Protein AF-A0AAN8YWM1-F1 (afdb_monomer)

Foldseek 3Di:
DDDPCCCQPPPGNPDGDDPVPDDDDDDDDDPDDDDDDPPDPDPDPVPPQPPRPCNDPCNPDDDPVVVVVVVCCCVPPDPDDVVVVVVVVVVPD

InterPro domains:
  IPR013320 Concanavalin A-like lectin/glucanase domain superfamily [SSF49899] (5-80)
  IPR044791 Beta-glucanase/XTH [PTHR31062] (4-80)

Solvent-accessible surface area (backbone atoms only — not comparable to full-atom values): 6520 Å² total; per-residue (Å²): 134,90,60,92,53,34,70,46,70,39,82,65,24,75,50,64,83,65,76,88,67,59,83,87,84,84,88,87,76,82,94,76,81,90,79,85,74,88,82,64,84,66,95,47,86,83,74,65,83,79,73,54,81,70,75,36,82,81,54,76,54,80,54,73,72,55,50,54,52,52,50,49,46,54,78,73,70,59,88,77,56,72,72,64,52,49,57,57,59,68,74,73,110

Secondary structure (DSSP, 8-state):
---TTTTTTTGGGTSPP-GGG----------------TTS--S-TTSSSSS-GGGSGGGSS--HHHHHHHHHHHHHT----HHHHHHHHHS--

Mean predicted aligned error: 9.75 Å

Radius of gyration: 21.77 Å; Cα contacts (8 Å, |Δi|>4): 24; chains: 1; bounding box: 48×38×50 Å

Structure (mmCIF, N/CA/C/O backbone):
data_AF-A0AAN8YWM1-F1
#
_entry.id   AF-A0AAN8YWM1-F1
#
loop_
_atom_site.group_PDB
_atom_site.id
_atom_site.type_symbol
_atom_site.label_atom_id
_atom_site.label_alt_id
_atom_site.label_comp_id
_atom_site.label_asym_id
_atom_site.label_entity_id
_atom_site.label_seq_id
_atom_site.pdbx_PDB_ins_code
_atom_site.Cartn_x
_atom_site.Cartn_y
_atom_site.Cartn_z
_atom_site.occupancy
_atom_site.B_iso_or_equiv
_atom_site.auth_seq_id
_atom_site.auth_comp_id
_atom_site.auth_asym_id
_atom_site.auth_atom_id
_atom_site.pdbx_PDB_model_num
ATOM 1 N N . MET A 1 1 ? -14.576 14.583 15.935 1.00 48.91 1 MET A N 1
ATOM 2 C CA . MET A 1 1 ? -13.433 14.599 15.001 1.00 48.91 1 MET A CA 1
ATOM 3 C C . MET A 1 1 ? -13.615 13.413 14.067 1.00 48.91 1 MET A C 1
ATOM 5 O O . MET A 1 1 ? -13.590 12.295 14.554 1.00 48.91 1 MET A O 1
ATOM 9 N N . LYS A 1 2 ? -13.965 13.638 12.794 1.00 51.03 2 LYS A N 1
ATOM 10 C CA . LYS A 1 2 ? -14.051 12.553 11.802 1.00 51.03 2 LYS A CA 1
ATOM 11 C C . LYS A 1 2 ? -12.625 12.242 11.359 1.00 51.03 2 LYS A C 1
ATOM 13 O O . LYS A 1 2 ? -11.927 13.180 10.983 1.00 51.03 2 LYS A O 1
ATOM 18 N N . THR A 1 3 ? -12.185 10.990 11.441 1.00 63.72 3 THR A N 1
ATOM 19 C CA . THR A 1 3 ? -10.899 10.601 10.855 1.00 63.72 3 THR A CA 1
ATOM 20 C C . THR A 1 3 ? -11.148 10.019 9.464 1.00 63.72 3 THR A C 1
ATOM 22 O O . THR A 1 3 ? -12.088 9.254 9.264 1.00 63.72 3 THR A O 1
ATOM 25 N N . GLU A 1 4 ? -10.354 10.4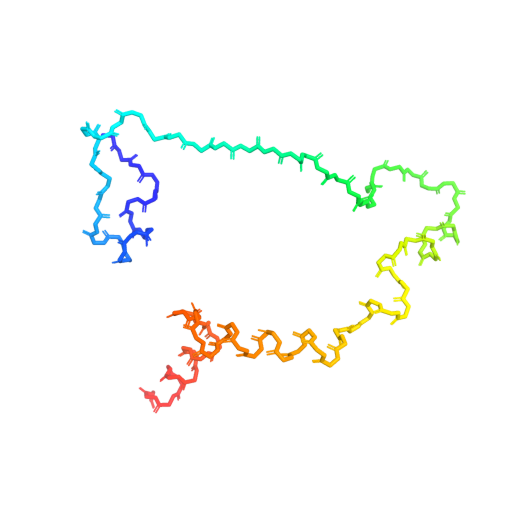32 8.474 1.00 70.38 4 GLU A N 1
ATOM 26 C CA . GLU A 1 4 ? -10.582 10.160 7.040 1.00 70.38 4 GLU A CA 1
ATOM 27 C C . GLU A 1 4 ? -10.693 8.652 6.709 1.00 70.38 4 GLU A C 1
ATOM 29 O O . GLU A 1 4 ? -11.397 8.245 5.786 1.00 70.38 4 GLU A O 1
ATOM 34 N N . GLY A 1 5 ? -10.039 7.795 7.502 1.00 83.00 5 GLY A N 1
ATOM 35 C CA . GLY A 1 5 ? -10.032 6.338 7.326 1.00 83.00 5 G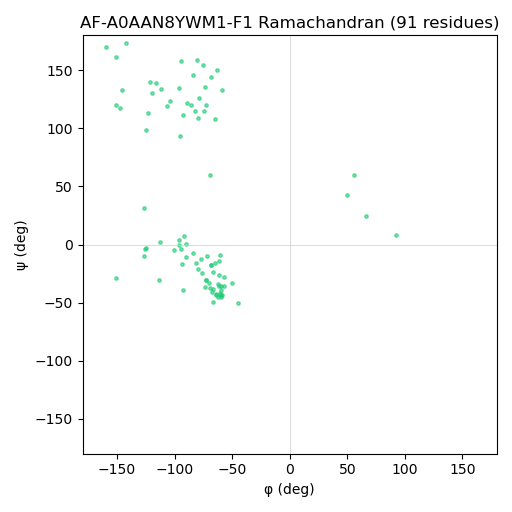LY A CA 1
ATOM 36 C C . GLY A 1 5 ? -11.257 5.601 7.878 1.00 83.00 5 GLY A C 1
ATOM 37 O O . GLY A 1 5 ? -11.502 4.454 7.500 1.00 83.00 5 GLY A O 1
ATOM 38 N N . ASP A 1 6 ? -12.057 6.236 8.738 1.00 88.19 6 ASP A N 1
ATOM 39 C CA . ASP A 1 6 ? -13.132 5.567 9.485 1.00 88.19 6 ASP A CA 1
ATOM 40 C C . ASP A 1 6 ? -14.211 4.953 8.586 1.00 88.19 6 ASP A C 1
ATOM 42 O O . ASP A 1 6 ? -14.923 4.034 8.990 1.00 88.19 6 ASP A O 1
ATOM 46 N N . HIS A 1 7 ? -14.395 5.483 7.378 1.00 90.62 7 HIS A N 1
ATOM 47 C CA . HIS A 1 7 ? -15.454 5.049 6.469 1.00 90.62 7 HIS A CA 1
ATOM 48 C C . HIS A 1 7 ? -15.092 3.822 5.629 1.00 90.62 7 HIS A C 1
ATOM 50 O O . HIS A 1 7 ? -15.975 3.297 4.958 1.00 90.62 7 HIS A O 1
ATOM 56 N N . TRP A 1 8 ? -13.842 3.346 5.666 1.00 92.31 8 TRP A N 1
ATOM 57 C CA . TRP A 1 8 ? -13.414 2.260 4.777 1.00 92.31 8 TRP A CA 1
ATOM 58 C C . TRP A 1 8 ? -12.301 1.355 5.324 1.00 92.31 8 TRP A C 1
ATOM 60 O O . TRP A 1 8 ? -12.262 0.183 4.954 1.00 92.31 8 TRP A O 1
ATOM 70 N N . ALA A 1 9 ? -11.416 1.848 6.196 1.00 93.56 9 ALA A N 1
ATOM 71 C CA . ALA A 1 9 ? -10.148 1.179 6.496 1.00 93.56 9 ALA A CA 1
ATOM 72 C C . ALA A 1 9 ? -10.304 -0.169 7.221 1.00 93.56 9 ALA A C 1
ATOM 74 O O . ALA A 1 9 ? -9.747 -1.176 6.783 1.00 93.56 9 ALA A O 1
ATOM 75 N N . THR A 1 10 ? -11.088 -0.218 8.302 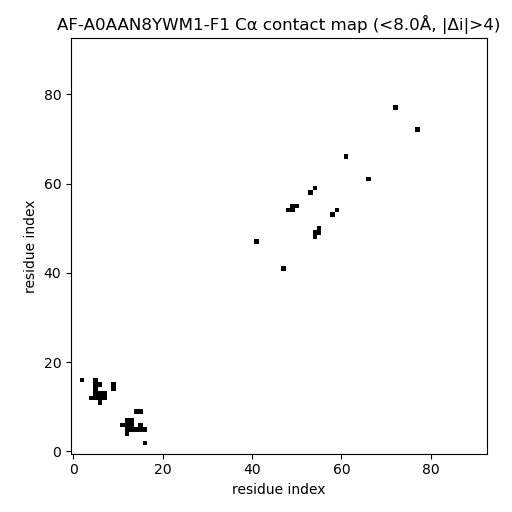1.00 93.44 10 THR A N 1
ATOM 76 C CA . THR A 1 10 ? -11.233 -1.431 9.123 1.00 93.44 10 THR A CA 1
ATOM 77 C C . THR A 1 10 ? -12.596 -2.067 8.895 1.00 93.44 10 THR A C 1
ATOM 79 O O . THR A 1 10 ? -13.635 -1.441 9.116 1.00 93.44 10 THR A O 1
ATOM 82 N N . ARG A 1 11 ? -12.597 -3.317 8.409 1.00 93.31 11 ARG A N 1
ATOM 83 C CA . ARG A 1 11 ? -13.812 -4.069 8.031 1.00 93.31 11 ARG A CA 1
ATOM 84 C C . ARG A 1 11 ? -14.750 -3.266 7.119 1.00 93.31 11 ARG A C 1
ATOM 86 O O . ARG A 1 11 ? -15.958 -3.238 7.336 1.00 93.31 11 ARG A O 1
ATOM 93 N N . GLY A 1 12 ? -14.189 -2.566 6.132 1.00 91.38 12 GLY A N 1
ATOM 94 C CA . GLY A 1 12 ? -14.970 -1.725 5.222 1.00 91.38 12 GLY A CA 1
ATOM 95 C C . GLY A 1 12 ? -15.620 -0.513 5.900 1.00 91.38 12 GLY A C 1
ATOM 96 O O . GLY A 1 12 ? -16.639 -0.031 5.422 1.00 91.38 12 GLY A O 1
ATOM 97 N N . GLY A 1 13 ? -15.072 -0.046 7.027 1.00 92.25 13 GLY A N 1
ATOM 98 C CA . GLY A 1 13 ? -15.567 1.114 7.774 1.00 92.25 13 GLY A CA 1
ATOM 99 C C . GLY A 1 13 ? -16.574 0.798 8.881 1.00 92.25 13 GLY A C 1
ATOM 100 O O . GLY A 1 13 ? -17.156 1.725 9.451 1.00 92.25 13 GLY A O 1
ATOM 101 N N . LEU A 1 14 ? -16.798 -0.483 9.187 1.00 93.88 14 LEU A N 1
ATOM 102 C CA . LEU A 1 14 ? -17.662 -0.909 10.294 1.00 93.88 14 LEU A CA 1
ATOM 103 C C . LEU A 1 14 ? -17.021 -0.662 11.665 1.00 93.88 14 LEU A C 1
ATOM 105 O O . LEU A 1 14 ? -17.729 -0.390 12.630 1.00 93.88 14 LEU A O 1
ATOM 109 N N . GLU A 1 15 ? -15.693 -0.728 11.748 1.00 93.62 15 GLU A N 1
ATOM 110 C CA . GLU A 1 15 ? -14.944 -0.447 12.973 1.00 93.62 15 GLU A CA 1
ATOM 111 C C . GLU A 1 15 ? -14.293 0.934 12.877 1.00 93.62 15 GLU A C 1
ATOM 113 O O . GLU A 1 15 ? -13.561 1.224 11.931 1.00 93.62 15 GLU A O 1
ATOM 118 N N . LYS A 1 16 ? -14.603 1.793 13.852 1.00 92.12 16 LYS A N 1
ATOM 119 C CA . LYS A 1 16 ? -14.109 3.173 13.949 1.00 92.12 16 LYS A CA 1
ATOM 120 C C . LYS A 1 16 ? -12.868 3.239 14.828 1.00 92.12 16 LYS A C 1
ATOM 122 O O . LYS A 1 16 ? -12.667 2.375 15.682 1.00 92.12 16 LYS A O 1
ATOM 127 N N . ILE A 1 17 ? -12.064 4.281 14.646 1.00 91.06 17 ILE A N 1
ATOM 128 C CA . ILE A 1 17 ? -10.917 4.551 15.511 1.00 91.06 17 ILE A CA 1
ATOM 129 C C . ILE A 1 17 ? -11.349 4.729 16.976 1.00 91.06 17 ILE A C 1
ATOM 131 O O . ILE A 1 17 ? -12.285 5.464 17.291 1.00 91.06 17 ILE A O 1
ATOM 135 N N . ASP A 1 18 ? -10.639 4.070 17.888 1.00 92.31 18 ASP A N 1
ATOM 136 C CA . ASP A 1 18 ? -10.799 4.264 19.328 1.00 92.31 18 ASP A CA 1
ATOM 137 C C . ASP A 1 18 ? -9.767 5.280 19.826 1.00 92.31 18 ASP A C 1
ATOM 139 O O . ASP A 1 18 ? -8.632 4.930 20.155 1.00 92.31 18 ASP A O 1
ATOM 143 N N . CYS A 1 19 ? -10.159 6.555 19.877 1.00 91.19 19 CYS A N 1
ATOM 144 C CA . CYS A 1 19 ? -9.272 7.653 20.269 1.00 91.19 19 CYS A CA 1
ATOM 145 C C . CYS A 1 19 ? -8.727 7.544 21.704 1.00 91.19 19 CYS A C 1
ATOM 147 O O . CYS A 1 19 ? -7.767 8.242 22.022 1.00 91.19 19 CYS A O 1
ATOM 149 N N . SER A 1 20 ? -9.285 6.679 22.562 1.00 95.75 20 SER A N 1
ATOM 150 C CA . SER A 1 20 ? -8.728 6.435 23.901 1.00 95.75 20 SER A CA 1
ATOM 151 C C . SER A 1 20 ? -7.374 5.713 23.865 1.00 95.75 20 SER A C 1
ATOM 153 O O . SER A 1 20 ? -6.622 5.772 24.834 1.00 95.75 20 SER A O 1
ATOM 155 N N . LYS A 1 21 ? -7.033 5.072 22.737 1.00 94.44 21 LYS A N 1
ATOM 156 C CA . LYS A 1 21 ? -5.778 4.327 22.530 1.00 94.44 21 LYS A CA 1
ATOM 157 C C . LYS A 1 21 ? -4.651 5.161 21.921 1.00 94.44 21 LYS A C 1
ATOM 159 O O . LYS A 1 21 ? -3.616 4.613 21.549 1.00 94.44 21 LYS A O 1
ATOM 164 N N . ALA A 1 22 ? -4.852 6.467 21.782 1.00 94.44 22 ALA A N 1
ATOM 165 C CA . ALA A 1 22 ? -3.820 7.369 21.296 1.00 94.44 22 ALA A CA 1
ATOM 166 C C . ALA A 1 22 ? -2.610 7.412 22.261 1.00 94.44 22 ALA A C 1
ATOM 168 O O . ALA A 1 22 ? -2.791 7.266 23.472 1.00 94.44 22 ALA A O 1
ATOM 169 N N . PRO A 1 23 ? -1.385 7.663 21.758 1.00 95.56 23 PRO A N 1
ATOM 170 C CA . PRO A 1 23 ? -1.050 8.028 20.378 1.00 95.56 23 PRO A CA 1
ATOM 171 C C . PRO A 1 23 ? -0.897 6.828 19.429 1.00 95.56 23 PRO A C 1
ATOM 173 O O . PRO A 1 23 ? -0.358 5.786 19.790 1.00 95.56 23 PRO A O 1
ATOM 176 N N . PHE A 1 24 ? -1.297 7.020 18.170 1.00 93.25 24 PHE A N 1
ATOM 177 C CA . PHE A 1 24 ? -1.019 6.083 17.078 1.00 93.25 24 PHE A CA 1
ATOM 178 C C . PHE A 1 24 ? 0.280 6.505 16.381 1.00 93.25 24 PHE A C 1
ATOM 180 O O . PHE A 1 24 ? 0.320 7.560 15.750 1.00 93.25 24 PHE A O 1
ATOM 187 N N . VAL A 1 25 ? 1.347 5.712 16.513 1.00 96.44 25 VAL A N 1
ATOM 188 C CA . VAL A 1 25 ? 2.690 6.063 16.018 1.00 96.44 25 VAL A CA 1
ATOM 189 C C . VAL A 1 25 ? 3.161 5.039 14.989 1.00 96.44 25 VAL A C 1
ATOM 191 O O . VAL A 1 25 ? 3.121 3.838 15.243 1.00 96.44 25 VAL A O 1
ATOM 194 N N . ALA A 1 26 ? 3.635 5.525 13.842 1.00 96.06 26 ALA A N 1
ATOM 195 C CA . ALA A 1 26 ? 4.320 4.729 12.829 1.00 96.06 26 ALA A CA 1
ATOM 196 C C . ALA A 1 26 ? 5.763 5.225 12.679 1.00 96.06 26 ALA A C 1
ATOM 198 O O . ALA A 1 26 ? 6.008 6.432 12.664 1.00 96.06 26 ALA A O 1
ATOM 199 N N . SER A 1 27 ? 6.702 4.291 12.547 1.00 96.75 27 SER A N 1
ATOM 200 C CA . SER A 1 27 ? 8.130 4.584 12.418 1.00 96.75 27 SER A CA 1
ATOM 201 C C . SER A 1 27 ? 8.614 4.229 11.017 1.00 96.75 27 SER A C 1
ATOM 203 O O . SER A 1 27 ? 8.328 3.141 10.522 1.00 96.75 27 SER A O 1
ATOM 205 N N . TYR A 1 28 ? 9.377 5.133 10.404 1.00 96.81 28 TYR A N 1
ATOM 206 C CA . TYR A 1 28 ? 9.944 4.969 9.065 1.00 96.81 28 TYR A CA 1
ATOM 207 C C . TYR A 1 28 ? 11.469 5.073 9.138 1.00 96.81 28 TYR A C 1
ATOM 209 O O . TYR A 1 28 ? 12.007 5.901 9.870 1.00 96.81 28 TYR A O 1
ATOM 217 N N . THR A 1 29 ? 12.163 4.226 8.385 1.00 96.75 29 THR A N 1
ATOM 218 C CA . THR A 1 29 ? 13.626 4.221 8.241 1.00 96.75 29 THR A CA 1
ATOM 219 C C . THR A 1 29 ? 13.985 3.896 6.792 1.00 96.75 29 THR A C 1
ATOM 221 O O . THR A 1 29 ? 13.101 3.556 6.007 1.00 96.75 29 THR A O 1
ATOM 224 N N . SER A 1 30 ? 15.270 3.981 6.441 1.00 95.06 30 SER A N 1
ATOM 225 C CA . SER A 1 30 ? 15.782 3.635 5.110 1.00 95.06 30 SER A CA 1
ATOM 226 C C . SER A 1 30 ? 15.084 4.407 3.985 1.00 95.06 30 SER A C 1
ATOM 228 O O . SER A 1 30 ? 14.500 3.809 3.085 1.00 95.06 30 SER A O 1
ATOM 230 N N . PHE A 1 31 ? 15.170 5.741 4.020 1.00 93.69 31 PHE A N 1
ATOM 231 C CA . PHE A 1 31 ? 14.699 6.643 2.957 1.00 93.69 31 PHE A CA 1
ATOM 232 C C . PHE A 1 31 ? 15.568 6.530 1.686 1.00 93.69 31 PHE A C 1
ATOM 234 O O . PHE A 1 31 ? 16.226 7.482 1.276 1.00 93.69 31 PHE A O 1
ATOM 241 N N . HIS A 1 32 ? 15.630 5.333 1.105 1.00 92.81 32 HIS A N 1
ATOM 242 C CA . HIS A 1 32 ? 16.406 5.025 -0.087 1.00 92.81 32 HIS A CA 1
ATOM 243 C C . HIS A 1 32 ? 15.589 5.351 -1.338 1.00 92.81 32 HIS A C 1
ATOM 245 O O . HIS A 1 32 ? 14.512 4.791 -1.544 1.00 92.81 32 HIS A O 1
ATOM 251 N N . VAL A 1 33 ? 16.116 6.257 -2.158 1.00 90.12 33 VAL A N 1
ATOM 252 C CA . VAL A 1 33 ? 15.549 6.632 -3.453 1.00 90.12 33 VAL A CA 1
ATOM 253 C C . VAL A 1 33 ? 16.627 6.388 -4.502 1.00 90.12 33 VAL A C 1
ATOM 255 O O . VAL A 1 33 ? 17.657 7.056 -4.491 1.00 90.12 33 VAL A O 1
ATOM 258 N N . ASP A 1 34 ? 16.383 5.414 -5.373 1.00 86.62 34 ASP A N 1
ATOM 259 C CA . ASP A 1 34 ? 17.175 5.130 -6.569 1.00 86.62 34 ASP A CA 1
ATOM 260 C C . ASP A 1 34 ? 16.200 5.145 -7.751 1.00 86.62 34 ASP A C 1
ATOM 262 O O . ASP A 1 34 ? 15.385 4.237 -7.922 1.00 86.62 34 ASP A O 1
ATOM 266 N N . GLY A 1 35 ? 16.165 6.269 -8.459 1.00 83.75 35 GLY A N 1
ATOM 267 C CA . GLY A 1 35 ? 15.169 6.567 -9.479 1.00 83.75 35 GLY A CA 1
ATOM 268 C C . GLY A 1 35 ? 15.660 7.652 -10.431 1.00 83.75 35 GLY A C 1
ATOM 269 O O . GLY A 1 35 ? 16.688 8.284 -10.198 1.00 83.75 35 GLY A O 1
ATOM 270 N N . CYS A 1 36 ? 14.932 7.858 -11.525 1.00 78.19 36 CYS A N 1
ATOM 271 C CA . CYS A 1 36 ? 15.272 8.870 -12.520 1.00 78.19 36 CYS A CA 1
ATOM 272 C C . CYS A 1 36 ? 14.616 10.223 -12.177 1.00 78.19 36 CYS A C 1
ATOM 274 O O . CYS A 1 36 ? 13.389 10.314 -12.094 1.00 78.19 36 CYS A O 1
ATOM 276 N N . ASP A 1 37 ? 15.423 11.277 -12.004 1.00 78.94 37 ASP A N 1
ATOM 277 C CA . ASP A 1 37 ? 14.935 12.642 -11.774 1.00 78.94 37 ASP A CA 1
ATOM 278 C C . ASP A 1 37 ? 14.378 13.264 -13.064 1.00 78.94 37 ASP A C 1
ATOM 280 O O . ASP A 1 37 ? 15.114 13.571 -14.002 1.00 78.94 37 ASP A O 1
ATOM 284 N N . ALA A 1 38 ? 13.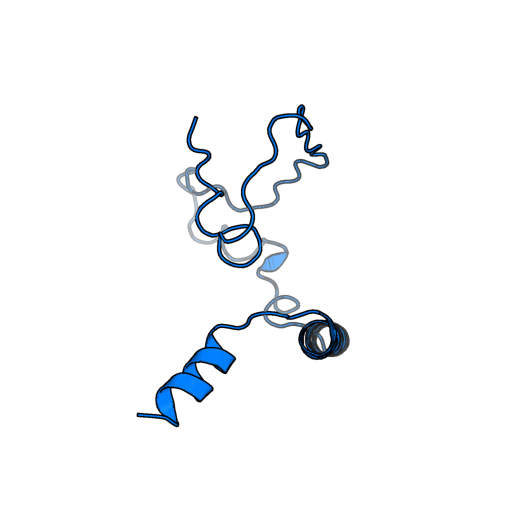071 13.533 -13.090 1.00 70.69 38 ALA A N 1
ATOM 285 C CA . ALA A 1 38 ? 12.364 14.035 -14.273 1.00 70.69 38 ALA A CA 1
ATOM 286 C C . ALA A 1 38 ? 12.662 15.507 -14.652 1.00 70.69 38 ALA A C 1
ATOM 288 O O . ALA A 1 38 ? 12.224 15.962 -15.707 1.00 70.69 38 ALA A O 1
ATOM 289 N N . LEU A 1 39 ? 13.350 16.278 -13.797 1.00 61.34 39 LEU A N 1
ATOM 290 C CA . LEU A 1 39 ? 13.504 17.740 -13.936 1.00 61.34 39 LEU A CA 1
ATOM 291 C C . LEU A 1 39 ? 14.843 18.198 -14.519 1.00 61.34 39 LEU A C 1
ATOM 293 O O . LEU A 1 39 ? 15.020 19.392 -14.758 1.00 61.34 39 LEU A O 1
ATOM 297 N N . THR A 1 40 ? 15.784 17.292 -14.759 1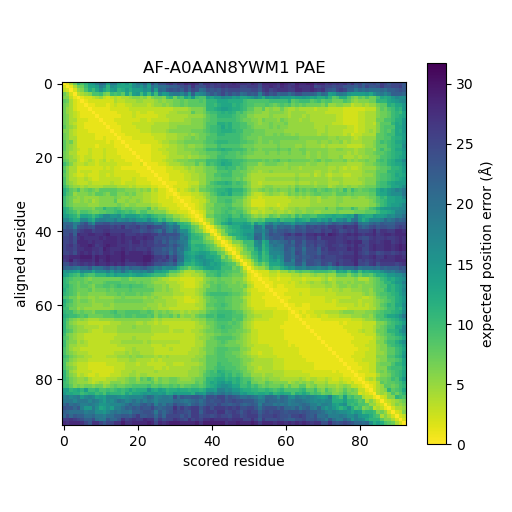.00 59.03 40 THR A N 1
ATOM 298 C CA . THR A 1 40 ? 17.053 17.664 -15.385 1.00 59.03 40 THR A CA 1
ATOM 299 C C . THR A 1 40 ? 16.826 17.717 -16.896 1.00 59.03 40 THR A C 1
ATOM 301 O O . THR A 1 40 ? 16.537 16.673 -17.466 1.00 59.03 40 THR A O 1
ATOM 304 N N . PRO A 1 41 ? 16.925 18.871 -17.593 1.00 54.50 41 PRO A N 1
ATOM 305 C CA . PRO A 1 41 ? 16.934 18.871 -19.048 1.00 54.50 41 PRO A CA 1
ATOM 306 C C . PRO A 1 41 ? 18.202 18.145 -19.461 1.00 54.50 41 PRO A C 1
ATOM 308 O O . PRO A 1 41 ? 19.323 18.609 -19.238 1.00 54.50 41 PRO A O 1
ATOM 311 N N . LEU A 1 42 ? 18.022 16.946 -19.975 1.00 56.59 42 LEU A N 1
ATOM 312 C CA . LEU A 1 42 ? 19.137 16.080 -20.260 1.00 56.59 42 LEU A CA 1
ATOM 313 C C . LEU A 1 42 ? 19.852 16.628 -21.479 1.00 56.59 42 LEU A C 1
ATOM 315 O O . LEU A 1 42 ? 19.271 16.785 -22.550 1.00 56.59 42 LEU A O 1
ATOM 319 N N . LYS A 1 43 ? 21.130 16.953 -21.288 1.00 54.69 43 LYS A N 1
ATOM 320 C CA . LYS A 1 43 ? 22.013 17.444 -22.349 1.00 54.69 43 LYS A CA 1
ATOM 321 C C . LYS A 1 43 ? 22.188 16.443 -23.495 1.00 54.69 43 LYS A C 1
ATOM 323 O O . LYS A 1 43 ? 22.755 16.823 -24.512 1.00 54.69 43 LYS A O 1
ATOM 328 N N . ASP A 1 44 ? 21.709 15.210 -23.338 1.00 56.75 44 ASP A N 1
ATOM 329 C CA . ASP A 1 44 ? 21.790 14.166 -24.346 1.00 56.75 44 ASP A CA 1
ATOM 330 C C . ASP A 1 44 ? 20.603 13.175 -24.220 1.00 56.75 44 ASP A C 1
ATOM 332 O O . ASP A 1 44 ? 20.420 12.570 -23.152 1.00 56.75 44 ASP A O 1
ATOM 336 N N . PRO A 1 45 ? 19.757 13.021 -25.254 1.00 56.25 45 PRO A N 1
ATOM 337 C CA . PRO A 1 45 ? 18.678 12.033 -25.274 1.00 56.25 45 PRO A CA 1
ATOM 338 C C . PRO A 1 45 ? 19.171 10.575 -25.349 1.00 56.25 45 PRO A C 1
ATOM 340 O O . PRO A 1 45 ? 18.418 9.682 -24.964 1.00 56.25 45 PRO A O 1
ATOM 343 N N . ASP A 1 46 ? 20.427 10.323 -25.742 1.00 55.69 46 ASP A N 1
ATOM 344 C CA . ASP A 1 46 ? 20.970 8.962 -25.893 1.00 55.69 46 ASP A CA 1
ATOM 345 C C . ASP A 1 46 ? 21.625 8.402 -24.609 1.00 55.69 46 ASP A C 1
ATOM 347 O O . ASP A 1 46 ? 21.897 7.203 -24.514 1.00 55.69 46 ASP A O 1
ATOM 351 N N . LEU A 1 47 ? 21.845 9.235 -23.581 1.00 53.44 47 LEU A N 1
ATOM 352 C CA . LEU A 1 47 ? 22.505 8.838 -22.322 1.00 53.44 47 LEU A CA 1
ATOM 353 C C . LEU A 1 47 ? 21.547 8.416 -21.192 1.00 53.44 47 LEU A C 1
ATOM 355 O O . LEU A 1 47 ? 22.003 8.009 -20.126 1.00 53.44 47 LEU A O 1
ATOM 359 N N . GLN A 1 48 ? 20.231 8.509 -21.386 1.00 53.28 48 GLN A N 1
ATOM 360 C CA . GLN A 1 48 ? 19.258 8.303 -20.302 1.00 53.28 48 GLN A CA 1
ATOM 361 C C . GLN A 1 48 ? 18.726 6.891 -20.147 1.00 53.28 48 GLN A C 1
ATOM 363 O O . GLN A 1 48 ? 18.503 6.444 -19.023 1.00 53.28 48 GLN A O 1
ATOM 368 N N . TYR A 1 49 ? 18.475 6.215 -21.262 1.00 53.75 49 TYR A N 1
ATOM 369 C CA . TYR A 1 49 ? 17.600 5.041 -21.285 1.00 53.75 49 TYR A CA 1
ATOM 370 C C . TYR A 1 49 ? 18.354 3.710 -21.199 1.00 53.75 49 TYR A C 1
ATOM 372 O O . TYR A 1 49 ? 17.758 2.648 -21.329 1.00 53.75 49 TYR A O 1
ATOM 380 N N . THR A 1 50 ? 19.676 3.745 -21.028 1.00 54.19 50 THR A N 1
ATOM 381 C CA . THR A 1 50 ? 20.542 2.573 -21.249 1.00 54.19 50 THR A CA 1
ATOM 382 C C . THR A 1 50 ? 21.420 2.183 -20.061 1.00 54.19 50 THR A C 1
ATOM 384 O O . THR A 1 50 ? 22.088 1.153 -20.133 1.00 54.19 50 THR A O 1
ATOM 387 N N . TRP A 1 51 ? 21.398 2.933 -18.951 1.00 63.59 51 TRP A N 1
ATOM 388 C CA . TRP A 1 51 ? 22.340 2.723 -17.833 1.00 63.59 51 TRP A CA 1
ATOM 389 C C . TRP A 1 51 ? 21.698 2.515 -16.462 1.00 63.59 51 TRP A C 1
ATOM 391 O O . TRP A 1 51 ? 22.405 2.244 -15.492 1.00 63.59 51 TRP A O 1
ATOM 401 N N . GLN A 1 52 ? 20.375 2.619 -16.359 1.00 78.25 52 GLN A N 1
ATOM 402 C CA . GLN A 1 52 ? 19.678 2.346 -15.107 1.00 78.25 52 GLN A CA 1
ATOM 403 C C . GLN A 1 52 ? 19.651 0.837 -14.860 1.00 78.25 52 GLN A C 1
ATOM 405 O O . GLN A 1 52 ? 19.404 0.044 -15.772 1.00 78.25 52 GLN A O 1
ATOM 410 N N . SER A 1 53 ? 19.937 0.423 -13.625 1.00 83.88 53 SER A N 1
ATOM 411 C CA . SER A 1 53 ? 20.047 -0.998 -13.280 1.00 83.88 53 SER A CA 1
ATOM 412 C C . SER A 1 53 ? 18.738 -1.751 -13.553 1.00 83.88 53 SER A C 1
ATOM 414 O O . SER A 1 53 ? 18.783 -2.876 -14.043 1.00 83.88 53 SER A O 1
ATOM 416 N N . TRP A 1 54 ? 17.588 -1.105 -13.335 1.00 87.38 54 TRP A N 1
ATOM 417 C CA . TRP A 1 54 ? 16.249 -1.665 -13.548 1.00 87.38 54 TRP A CA 1
ATOM 418 C C . TRP A 1 54 ? 15.785 -1.733 -15.011 1.00 87.38 54 TRP A C 1
ATOM 420 O O . TRP A 1 54 ? 14.821 -2.444 -15.279 1.00 87.38 54 TRP A O 1
ATOM 430 N N . ASP A 1 55 ? 16.463 -1.079 -15.961 1.00 86.06 55 ASP A N 1
ATOM 431 C CA . ASP A 1 55 ? 16.114 -1.138 -17.397 1.00 86.06 55 ASP A CA 1
ATOM 432 C C . ASP A 1 55 ? 16.821 -2.288 -18.143 1.00 86.06 55 ASP A C 1
ATOM 434 O O . ASP A 1 55 ? 16.648 -2.495 -19.347 1.00 86.06 55 ASP A O 1
ATOM 438 N N . GLN A 1 56 ? 17.631 -3.083 -17.440 1.00 87.75 56 GLN A N 1
ATOM 439 C CA . GLN A 1 56 ? 18.349 -4.203 -18.043 1.00 87.75 56 GLN A CA 1
ATOM 440 C C . GLN A 1 56 ? 17.423 -5.396 -18.321 1.00 87.75 56 GLN A C 1
ATOM 442 O O . GLN A 1 56 ? 16.448 -5.640 -17.613 1.00 87.75 56 GLN A O 1
ATOM 447 N N . ARG A 1 57 ? 17.795 -6.239 -19.299 1.00 89.81 57 ARG A N 1
ATOM 448 C CA . ARG A 1 57 ? 17.031 -7.442 -19.701 1.00 89.81 57 ARG A CA 1
ATOM 449 C C . ARG A 1 57 ? 16.636 -8.351 -18.530 1.00 89.81 57 ARG A C 1
ATOM 451 O O . ARG A 1 57 ? 15.585 -8.980 -18.581 1.00 89.81 57 ARG A O 1
ATOM 458 N N . ALA A 1 58 ? 17.474 -8.426 -17.496 1.00 90.62 58 ALA A N 1
ATOM 459 C CA . ALA A 1 58 ? 17.224 -9.224 -16.298 1.00 90.62 58 ALA A CA 1
ATOM 460 C C . ALA A 1 58 ? 16.020 -8.745 -15.459 1.00 90.62 58 ALA A C 1
ATOM 462 O O . ALA A 1 58 ? 15.541 -9.508 -14.626 1.00 90.62 58 ALA A O 1
ATOM 463 N N . PHE A 1 59 ? 15.537 -7.519 -15.680 1.00 91.88 59 PHE A N 1
ATOM 464 C CA . PHE A 1 59 ? 14.442 -6.884 -14.940 1.00 91.88 59 PHE A CA 1
ATOM 465 C C . PHE A 1 59 ? 13.175 -6.669 -15.779 1.00 91.88 59 PHE A C 1
ATOM 467 O O . PHE A 1 59 ? 12.183 -6.164 -15.260 1.00 91.88 59 PHE A O 1
ATOM 474 N 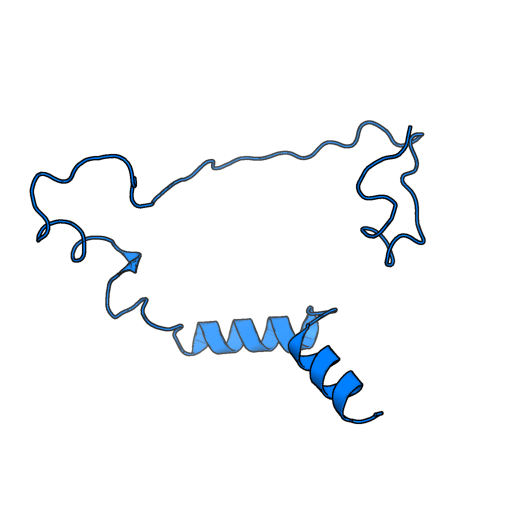N . LEU A 1 60 ? 13.164 -7.099 -17.048 1.00 93.56 60 LEU A N 1
ATOM 475 C CA . LEU A 1 60 ? 11.963 -7.048 -17.895 1.00 93.56 60 LEU A CA 1
ATOM 476 C C . LEU A 1 60 ? 10.855 -7.991 -17.412 1.00 93.56 60 LEU A C 1
ATOM 478 O O . LEU A 1 60 ? 9.688 -7.788 -17.742 1.00 93.56 60 LEU A O 1
ATOM 482 N N . ASP A 1 61 ? 11.220 -9.033 -16.665 1.00 96.62 61 ASP A N 1
ATOM 483 C CA . ASP A 1 61 ? 10.278 -9.968 -16.068 1.00 96.62 61 ASP A CA 1
ATOM 484 C C . ASP A 1 61 ? 10.842 -10.566 -14.770 1.00 96.62 61 ASP A C 1
ATOM 486 O O . ASP A 1 61 ? 12.050 -10.562 -14.522 1.00 96.62 61 ASP A O 1
ATOM 490 N N . LEU A 1 62 ? 9.958 -11.113 -13.940 1.00 96.81 62 LEU A N 1
ATOM 491 C CA . LEU A 1 62 ? 10.339 -11.892 -12.773 1.00 96.81 62 LEU A CA 1
ATOM 492 C C . LEU A 1 62 ? 10.981 -13.221 -13.197 1.00 96.81 62 LEU A C 1
ATOM 494 O O . LEU A 1 62 ? 10.541 -13.888 -14.131 1.00 96.81 62 LEU A O 1
ATOM 498 N N . HIS A 1 63 ? 11.983 -13.686 -12.453 1.00 94.06 63 HIS A N 1
ATOM 499 C CA . HIS A 1 63 ? 12.518 -15.036 -12.653 1.00 94.06 63 HIS A CA 1
ATOM 500 C C . HIS A 1 63 ? 11.637 -16.103 -11.977 1.00 94.06 63 HIS A C 1
ATOM 502 O O . HIS A 1 63 ? 10.907 -15.821 -11.027 1.00 94.06 63 HIS A O 1
ATOM 508 N N . GLY A 1 64 ? 11.725 -17.365 -12.418 1.00 95.88 64 GLY A N 1
ATOM 509 C CA . GLY A 1 64 ? 10.845 -18.464 -11.968 1.00 95.88 64 GLY A CA 1
ATOM 510 C C . GLY A 1 64 ? 10.606 -18.548 -10.444 1.00 95.88 64 GLY A C 1
ATOM 511 O O . GLY A 1 64 ? 9.454 -18.562 -10.008 1.00 95.88 64 GLY A O 1
ATOM 512 N N . PRO A 1 65 ? 11.655 -18.524 -9.599 1.00 97.62 65 PRO A N 1
ATOM 513 C CA . PRO A 1 65 ? 11.495 -18.463 -8.143 1.00 97.62 65 PRO A CA 1
ATOM 514 C C . PRO A 1 65 ? 10.678 -17.272 -7.607 1.00 97.62 65 PRO A C 1
ATOM 516 O O . PRO A 1 65 ? 9.952 -17.422 -6.622 1.00 97.62 65 PRO A O 1
ATOM 519 N N . GLN A 1 66 ? 10.770 -16.088 -8.223 1.00 98.25 66 GLN A N 1
ATOM 520 C CA . GLN A 1 66 ? 9.949 -14.930 -7.847 1.00 98.25 66 GLN A CA 1
ATOM 521 C C . GLN A 1 66 ? 8.476 -15.170 -8.180 1.00 98.25 66 GLN A C 1
ATOM 523 O O . GLN A 1 6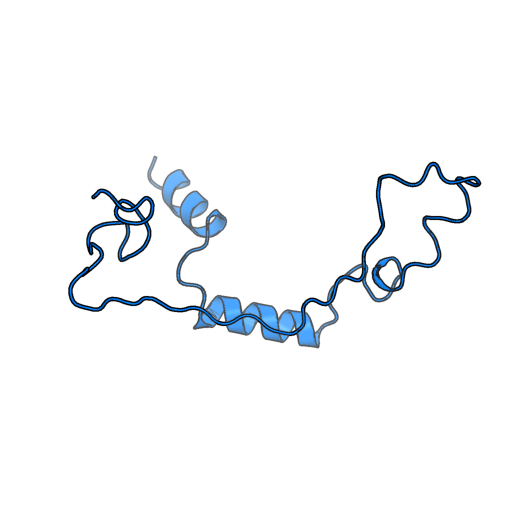6 ? 7.618 -14.873 -7.349 1.00 98.25 66 GLN A O 1
ATOM 528 N N . TYR A 1 67 ? 8.182 -15.778 -9.331 1.00 98.31 67 TYR A N 1
ATOM 529 C CA . TYR A 1 67 ? 6.823 -16.194 -9.677 1.00 98.31 67 TYR A CA 1
ATOM 530 C C . TYR A 1 67 ? 6.244 -17.200 -8.678 1.00 98.31 67 TYR A C 1
ATOM 532 O O . TYR A 1 67 ? 5.101 -17.043 -8.245 1.00 98.31 67 TYR A O 1
ATOM 540 N N . GLY A 1 68 ? 7.043 -18.175 -8.232 1.00 97.88 68 GLY A N 1
ATOM 541 C CA . GLY A 1 68 ? 6.637 -19.110 -7.177 1.00 97.88 68 GLY A CA 1
ATOM 542 C C . GLY A 1 68 ? 6.272 -18.403 -5.864 1.00 97.88 68 GLY A C 1
ATOM 543 O O . GLY A 1 68 ? 5.235 -18.695 -5.264 1.00 97.88 68 GLY A O 1
ATOM 544 N N . ARG A 1 69 ? 7.069 -17.408 -5.443 1.00 98.25 69 ARG A N 1
ATOM 545 C CA . ARG A 1 69 ? 6.762 -16.580 -4.259 1.00 98.25 69 ARG A CA 1
ATOM 546 C C . ARG A 1 69 ? 5.494 -15.749 -4.445 1.00 98.25 69 ARG A C 1
ATOM 548 O O . ARG A 1 69 ? 4.658 -15.704 -3.544 1.00 98.25 69 ARG A O 1
ATOM 555 N N . LEU A 1 70 ? 5.325 -15.132 -5.614 1.00 97.44 70 LEU A N 1
ATOM 556 C CA . LEU A 1 70 ? 4.129 -14.360 -5.946 1.00 97.44 70 LEU A CA 1
ATOM 557 C C . LEU A 1 70 ? 2.866 -15.231 -5.893 1.00 97.44 70 LEU A C 1
ATOM 559 O O . LEU A 1 70 ? 1.855 -14.815 -5.328 1.00 97.44 70 LEU A O 1
ATOM 563 N N . GLN A 1 71 ? 2.921 -16.450 -6.434 1.00 97.00 71 GLN A N 1
ATOM 564 C CA . GLN A 1 71 ? 1.803 -17.392 -6.391 1.00 97.00 71 GLN A CA 1
ATOM 565 C C . GLN A 1 71 ? 1.467 -17.811 -4.956 1.00 97.00 71 GLN A C 1
ATOM 567 O O . GLN A 1 71 ? 0.295 -17.839 -4.583 1.00 97.00 71 GLN A O 1
ATOM 572 N N . TRP A 1 72 ? 2.475 -18.088 -4.127 1.00 97.44 72 TRP A N 1
ATOM 573 C CA . TRP A 1 72 ? 2.256 -18.430 -2.722 1.00 97.44 72 TRP A CA 1
ATOM 574 C C . TRP A 1 72 ? 1.593 -17.284 -1.943 1.00 97.44 72 TRP A C 1
ATOM 576 O O . TRP A 1 72 ? 0.606 -17.519 -1.245 1.00 97.44 72 TRP A O 1
ATOM 586 N N . LEU A 1 73 ? 2.056 -16.040 -2.125 1.00 97.44 73 LEU A N 1
ATOM 587 C CA . LEU A 1 73 ? 1.446 -14.853 -1.510 1.00 97.44 73 LEU A CA 1
ATOM 588 C C . LEU A 1 73 ? -0.016 -14.672 -1.936 1.00 97.44 73 LEU A C 1
ATOM 590 O O . LEU A 1 73 ? -0.887 -14.446 -1.093 1.00 97.44 73 LEU A O 1
ATOM 594 N N . ARG A 1 74 ? -0.296 -14.825 -3.236 1.00 95.50 74 ARG A N 1
ATOM 595 C CA . ARG A 1 74 ? -1.657 -14.760 -3.787 1.00 95.50 74 ARG A CA 1
ATOM 596 C C . ARG A 1 74 ? -2.571 -15.830 -3.194 1.00 95.50 74 ARG A C 1
ATOM 598 O O . ARG A 1 74 ? -3.687 -15.517 -2.803 1.00 95.50 74 ARG A O 1
ATOM 605 N N . ASN A 1 75 ? -2.082 -17.061 -3.063 1.00 95.31 75 ASN A N 1
ATOM 606 C CA . ASN A 1 75 ? -2.877 -18.188 -2.570 1.00 95.31 75 ASN A CA 1
ATOM 607 C C . ASN A 1 75 ? -3.094 -18.182 -1.049 1.00 95.31 75 ASN A C 1
ATOM 609 O O . ASN A 1 75 ? -4.025 -18.830 -0.575 1.00 95.31 75 ASN A O 1
ATOM 613 N N . LYS A 1 76 ? -2.211 -17.539 -0.272 1.00 97.12 76 LYS A N 1
ATOM 614 C CA . LYS A 1 76 ? -2.211 -17.643 1.199 1.00 97.12 76 LYS A CA 1
ATOM 615 C C . LYS A 1 76 ? -2.570 -16.355 1.935 1.00 97.12 76 LYS A C 1
ATOM 617 O O . LYS A 1 76 ? -3.141 -16.449 3.014 1.00 97.12 76 LYS A O 1
ATOM 622 N N . PHE A 1 77 ? -2.252 -15.183 1.381 1.00 96.88 77 PHE A N 1
ATOM 623 C CA . PHE A 1 77 ? -2.349 -13.907 2.111 1.00 96.88 77 PHE A CA 1
ATOM 624 C C . PHE A 1 77 ? -3.177 -12.835 1.402 1.00 96.88 77 PHE A C 1
ATOM 626 O O . PHE A 1 77 ? -3.481 -11.805 1.999 1.00 96.88 77 PHE A O 1
ATOM 633 N N . THR A 1 78 ? -3.562 -13.038 0.140 1.00 95.12 78 THR A N 1
ATOM 634 C CA . THR A 1 78 ? -4.404 -12.065 -0.568 1.00 95.12 78 THR A CA 1
ATOM 635 C C . THR A 1 78 ? -5.865 -12.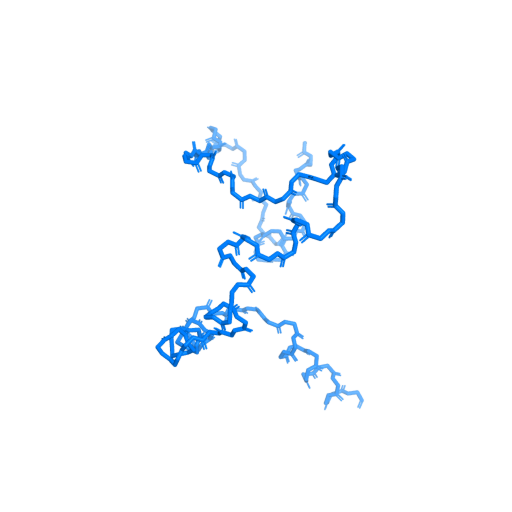234 -0.167 1.00 95.12 78 THR A C 1
ATOM 637 O O . THR A 1 78 ? -6.515 -13.199 -0.552 1.00 95.12 78 THR A O 1
ATOM 640 N N . ILE A 1 79 ? -6.385 -11.267 0.590 1.00 93.38 79 ILE A N 1
ATOM 641 C CA . ILE A 1 79 ? -7.780 -11.248 1.061 1.00 93.38 79 ILE A CA 1
ATOM 642 C C . ILE A 1 79 ? -8.731 -10.471 0.137 1.00 93.38 79 ILE A C 1
ATOM 644 O O . ILE A 1 79 ? -9.944 -10.628 0.225 1.00 93.38 79 ILE A O 1
ATOM 648 N N . PHE A 1 80 ? -8.199 -9.636 -0.759 1.00 90.69 80 PHE A N 1
ATOM 649 C CA . PHE A 1 80 ? -8.973 -8.866 -1.732 1.00 90.69 80 PHE A CA 1
ATOM 650 C C . PHE A 1 80 ? -8.190 -8.728 -3.040 1.00 90.69 80 PHE A C 1
ATOM 652 O O . PHE A 1 80 ? -7.013 -8.370 -3.031 1.00 90.69 80 PHE A O 1
ATOM 659 N N . PHE A 1 81 ? -8.846 -8.988 -4.174 1.00 90.62 81 PHE A N 1
ATOM 660 C CA . PHE A 1 81 ? -8.256 -8.829 -5.502 1.00 90.62 81 PHE A CA 1
ATOM 661 C C . PHE A 1 81 ? -9.323 -8.416 -6.520 1.00 90.62 81 PHE A C 1
ATOM 663 O O . PHE A 1 81 ? -10.263 -9.161 -6.800 1.00 90.62 81 PHE A O 1
ATOM 670 N N . SER A 1 82 ? -9.178 -7.226 -7.108 1.00 86.31 82 SER A N 1
ATOM 671 C CA . SER A 1 82 ? -10.230 -6.611 -7.932 1.00 86.31 82 SER A CA 1
ATOM 672 C C . SER A 1 82 ? -10.597 -7.421 -9.181 1.00 86.31 82 SER A C 1
ATOM 674 O O . SER A 1 82 ? -11.762 -7.444 -9.578 1.00 86.31 82 SER A O 1
ATOM 676 N N . ALA A 1 83 ? -9.641 -8.114 -9.806 1.00 83.88 83 ALA A N 1
ATOM 677 C CA . ALA A 1 83 ? -9.928 -8.949 -10.972 1.00 83.88 83 ALA A CA 1
ATOM 678 C C . ALA A 1 83 ? -10.741 -10.207 -10.608 1.00 83.88 83 ALA A C 1
ATOM 680 O O . ALA A 1 83 ? -11.618 -10.590 -11.377 1.00 83.88 83 ALA A O 1
ATOM 681 N N . ALA A 1 84 ? -10.541 -10.779 -9.415 1.00 77.31 84 ALA A N 1
ATOM 682 C CA . ALA A 1 84 ? -11.380 -11.874 -8.918 1.00 77.31 84 ALA A CA 1
ATOM 683 C C . ALA A 1 84 ? -12.802 -11.392 -8.576 1.00 77.31 84 ALA A C 1
ATOM 685 O O . ALA A 1 84 ? -13.780 -12.072 -8.876 1.00 77.31 84 ALA A O 1
ATOM 686 N N . CYS A 1 85 ? -12.947 -10.182 -8.022 1.00 70.44 85 CYS A N 1
ATOM 687 C CA . CYS A 1 85 ? -14.267 -9.599 -7.762 1.00 70.44 85 CYS A CA 1
ATOM 688 C C . CYS A 1 85 ? -15.040 -9.284 -9.052 1.00 70.44 85 CYS A C 1
ATOM 690 O O . CYS A 1 85 ? -16.250 -9.499 -9.107 1.00 70.44 85 CYS A O 1
ATOM 692 N N . ARG A 1 86 ? -14.358 -8.800 -10.104 1.00 59.03 86 ARG A N 1
ATOM 693 C CA . ARG A 1 86 ? -14.987 -8.559 -11.415 1.00 59.03 86 ARG A CA 1
ATOM 694 C C . ARG A 1 86 ? -15.571 -9.838 -12.012 1.00 59.03 86 ARG A C 1
ATOM 696 O O . ARG A 1 86 ? -16.683 -9.777 -12.519 1.00 59.03 86 ARG A O 1
ATOM 703 N N . TYR A 1 87 ? -14.886 -10.972 -11.854 1.00 56.25 87 TYR A N 1
ATOM 704 C CA . TYR A 1 87 ? -15.387 -12.280 -12.284 1.00 56.25 87 TYR A CA 1
ATOM 705 C C . TYR A 1 87 ? -16.685 -12.693 -11.566 1.00 56.25 87 TYR A C 1
ATOM 707 O O . TYR A 1 87 ? -17.577 -13.272 -12.178 1.00 56.25 87 TYR A O 1
ATOM 715 N N . HIS A 1 88 ? -16.841 -12.359 -10.282 1.00 56.56 88 HIS A N 1
ATOM 716 C CA . HIS A 1 88 ? -18.099 -12.603 -9.567 1.00 56.56 88 HIS A CA 1
ATOM 717 C C . HIS A 1 88 ? -19.215 -11.634 -9.970 1.00 56.56 88 HIS A C 1
ATOM 719 O O . HIS A 1 88 ? -20.364 -12.0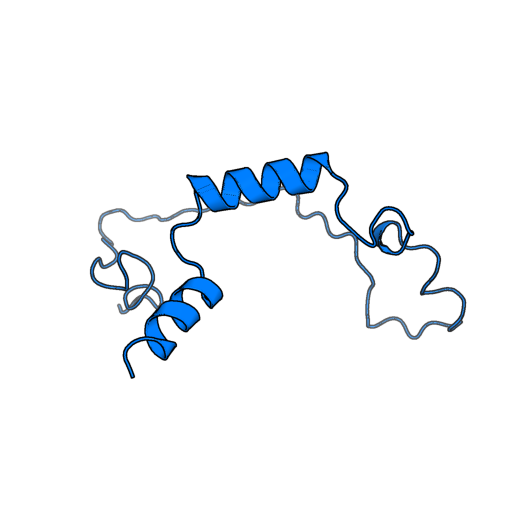45 -10.068 1.00 56.56 88 HIS A O 1
ATOM 725 N N . ARG A 1 89 ? -18.907 -10.360 -10.242 1.00 54.81 89 ARG A N 1
ATOM 726 C CA . ARG A 1 89 ? -19.933 -9.375 -10.625 1.00 54.81 89 ARG A CA 1
ATOM 727 C C . ARG A 1 89 ? -20.471 -9.593 -12.043 1.00 54.81 89 ARG A C 1
ATOM 729 O O . ARG A 1 89 ? -21.626 -9.279 -12.288 1.00 54.81 89 ARG A O 1
ATOM 736 N N . SER A 1 90 ? -19.657 -10.122 -12.959 1.00 58.31 90 SER A N 1
ATOM 737 C CA . SER A 1 90 ? -20.065 -10.400 -14.343 1.00 58.31 90 SER A CA 1
ATOM 738 C C . SER A 1 90 ? -20.869 -11.693 -14.519 1.00 58.31 90 SER A C 1
ATOM 740 O O . SER A 1 90 ? -21.565 -11.820 -15.514 1.00 58.31 90 SER A O 1
ATOM 742 N N . ASN A 1 91 ? -20.772 -12.648 -13.586 1.00 52.22 91 ASN A N 1
ATOM 743 C CA . ASN A 1 91 ? -21.446 -13.954 -13.672 1.00 52.22 91 ASN A CA 1
ATOM 744 C C . ASN A 1 91 ? -22.794 -14.021 -12.921 1.00 52.22 91 ASN A C 1
ATOM 746 O O . ASN A 1 91 ? -23.442 -15.063 -12.930 1.00 52.22 91 ASN A O 1
ATOM 750 N N . PHE A 1 92 ? -23.214 -12.932 -12.270 1.00 54.00 92 PHE A N 1
ATOM 751 C CA . PHE A 1 92 ? -24.506 -12.807 -11.573 1.00 54.00 92 PHE A CA 1
ATOM 752 C C . PHE A 1 92 ? -25.294 -11.563 -12.037 1.00 54.00 92 PHE A C 1
ATOM 754 O O . PHE A 1 92 ? -25.996 -10.941 -11.239 1.00 54.00 92 PHE A O 1
ATOM 761 N N . GLY A 1 93 ? -25.129 -11.175 -13.307 1.00 44.75 93 GLY A N 1
ATOM 762 C CA . GLY A 1 93 ? -25.923 -10.140 -13.980 1.00 44.75 93 GLY A CA 1
ATOM 763 C C . GLY A 1 93 ? -27.006 -10.741 -14.859 1.00 44.75 93 GLY A C 1
ATOM 764 O O . GLY A 1 93 ? -26.746 -11.826 -15.424 1.00 44.75 93 GLY A O 1
#

Sequence (93 aa):
MKTEGDHWATRGGLEKIDCSKAPFVASYTSFHVDGCDALTPLKDPDLQYTWQSWDQRAFLDLHGPQYGRLQWLRNKFTIFFSAACRYHRSNFG

pLDDT: mean 82.0, std 16.8, range [44.75, 98.31]

Organism: NCBI:txid194707